Protein AF-A0A4R5BPE3-F1 (afdb_monomer_lite)

Foldseek 3Di:
DQLQLVLLLCCLVPQVPPVVFKFLAPPDDPVVSVVRSVVSNVVSVVVNVVVVVVQVVCVVVVNDDPLLVQLVNLQNNLVNLQCCLPPVCPVVNRMASGPPDDRVVVSCVSNVSSVCSNVVSVVSVVVVVVVCDDDPDD

pLDDT: mean 94.43, std 10.52, range [43.97, 98.81]

Organism: NCBI:txid2530386

Secondary structure (DSSP, 8-state):
-HHHHHHHHHHIIIIIIIS----S--SS-HHHHHHHHHHHHHHHHHHHHHHHHHHHHHHHTT---HHHHHHHHHHHHHHHHHHIIIIIIIIS-S--S-SSS-SHHHHHHHHHHHHHHHHHHHHHHHHHHHT-PPPPP-

Radius of gyration: 17.85 Å; chains: 1; bounding box: 48×32×50 Å

InterPro domains:
  IPR018719 Protein of unknown function DUF2243, membrane [PF10002] (1-124)

Structure (mmCIF, N/CA/C/O backbone):
data_AF-A0A4R5BPE3-F1
#
_entry.id   AF-A0A4R5BPE3-F1
#
loop_
_atom_site.group_PDB
_atom_site.id
_atom_site.type_symbol
_atom_site.label_atom_id
_atom_site.label_alt_id
_atom_site.label_comp_id
_atom_site.label_asym_id
_atom_site.label_entity_id
_atom_site.label_seq_id
_atom_site.pdbx_PDB_ins_code
_atom_site.Cartn_x
_atom_site.Cartn_y
_atom_site.Cartn_z
_atom_site.occupancy
_atom_site.B_iso_or_equiv
_atom_site.auth_seq_id
_atom_site.auth_comp_id
_atom_site.auth_asym_id
_atom_site.auth_atom_id
_atom_site.pdbx_PDB_model_num
ATOM 1 N N . MET A 1 1 ? -6.810 5.193 6.377 1.00 81.00 1 MET A N 1
ATOM 2 C CA . MET A 1 1 ? -5.710 5.490 5.435 1.00 81.00 1 MET A CA 1
ATOM 3 C C . MET A 1 1 ? -4.353 4.989 5.924 1.00 81.00 1 MET A C 1
ATOM 5 O O . MET A 1 1 ? -3.557 4.624 5.075 1.00 81.00 1 MET A O 1
ATOM 9 N N . LEU A 1 2 ? -4.103 4.868 7.240 1.00 95.75 2 LEU A N 1
ATOM 10 C CA . LEU A 1 2 ? -2.793 4.420 7.740 1.00 95.75 2 LEU A CA 1
ATOM 11 C C . LEU A 1 2 ? -2.340 3.059 7.196 1.00 95.75 2 LEU A C 1
ATOM 13 O O . LEU A 1 2 ? -1.182 2.932 6.844 1.00 95.75 2 LEU A O 1
ATOM 17 N N . GLY A 1 3 ? -3.230 2.064 7.112 1.00 96.94 3 GLY A N 1
ATOM 18 C CA . GLY A 1 3 ? -2.878 0.751 6.557 1.00 96.94 3 GLY A CA 1
ATOM 19 C C . GLY A 1 3 ? -2.374 0.821 5.117 1.00 96.94 3 GLY A C 1
ATOM 20 O O . GLY A 1 3 ? -1.343 0.245 4.800 1.00 96.94 3 GLY A O 1
ATOM 21 N N . LEU A 1 4 ? -3.060 1.603 4.277 1.00 97.88 4 LEU A N 1
ATOM 22 C CA . LEU A 1 4 ? -2.653 1.857 2.895 1.00 97.88 4 LEU A CA 1
ATOM 23 C C . LEU A 1 4 ? -1.315 2.593 2.849 1.00 97.88 4 LEU A C 1
ATOM 25 O O . LEU A 1 4 ? -0.392 2.119 2.206 1.00 97.88 4 LEU A O 1
ATOM 29 N N . GLY A 1 5 ? -1.199 3.724 3.555 1.00 96.81 5 GLY A N 1
ATOM 30 C CA . GLY A 1 5 ? 0.026 4.527 3.550 1.00 96.81 5 GLY A CA 1
ATOM 31 C C . GLY A 1 5 ? 1.237 3.741 4.054 1.00 96.81 5 GLY A C 1
ATOM 32 O O . GLY A 1 5 ? 2.287 3.772 3.426 1.00 96.81 5 GLY A O 1
ATOM 33 N N . ALA A 1 6 ? 1.072 2.980 5.139 1.00 97.25 6 ALA A N 1
ATOM 34 C CA . ALA A 1 6 ? 2.144 2.188 5.727 1.00 97.25 6 ALA A CA 1
ATOM 35 C C . ALA A 1 6 ? 2.580 1.039 4.814 1.00 97.25 6 ALA A C 1
ATOM 37 O O . ALA A 1 6 ? 3.774 0.825 4.646 1.00 97.25 6 ALA A O 1
ATOM 38 N N . VAL A 1 7 ? 1.639 0.303 4.215 1.00 98.00 7 VAL A N 1
ATOM 39 C CA . VAL A 1 7 ? 1.996 -0.812 3.331 1.00 98.00 7 VAL A CA 1
ATOM 40 C C . VAL A 1 7 ? 2.547 -0.326 1.997 1.00 98.00 7 VAL A C 1
ATOM 42 O O . VAL A 1 7 ? 3.519 -0.905 1.538 1.00 98.00 7 VAL A O 1
ATOM 45 N N . ALA A 1 8 ? 2.022 0.762 1.431 1.00 97.81 8 ALA A N 1
ATOM 46 C CA . ALA A 1 8 ? 2.603 1.406 0.252 1.00 97.81 8 ALA A CA 1
ATOM 47 C C . ALA A 1 8 ? 4.026 1.931 0.519 1.00 97.81 8 ALA A C 1
ATOM 49 O O . ALA A 1 8 ? 4.896 1.836 -0.335 1.00 97.81 8 ALA A O 1
ATOM 50 N N . PHE A 1 9 ? 4.288 2.455 1.720 1.00 97.06 9 PHE A N 1
ATOM 51 C CA . PHE A 1 9 ? 5.638 2.855 2.122 1.00 97.06 9 PHE A CA 1
ATOM 52 C C . PHE A 1 9 ? 6.572 1.648 2.269 1.00 97.06 9 PHE A C 1
ATOM 54 O O . PHE A 1 9 ? 7.703 1.688 1.800 1.00 97.06 9 PHE A O 1
ATOM 61 N N . ILE A 1 10 ? 6.115 0.572 2.923 1.00 97.12 10 ILE A N 1
ATOM 62 C CA . ILE A 1 10 ? 6.897 -0.668 3.060 1.00 97.12 10 ILE A CA 1
ATOM 63 C C . ILE A 1 10 ? 7.214 -1.244 1.683 1.00 97.12 10 ILE A C 1
ATOM 65 O O . ILE A 1 10 ? 8.338 -1.676 1.458 1.00 97.12 10 ILE A O 1
ATOM 69 N N . ASP A 1 11 ? 6.229 -1.250 0.792 1.00 97.50 11 ASP A N 1
ATOM 70 C CA . ASP A 1 11 ? 6.354 -1.737 -0.571 1.00 97.50 11 ASP A CA 1
ATOM 71 C C . ASP A 1 11 ? 7.452 -0.991 -1.339 1.00 97.50 11 ASP A C 1
ATOM 73 O O . ASP A 1 11 ? 8.420 -1.594 -1.806 1.00 97.50 11 ASP A O 1
ATOM 77 N N . GLU A 1 12 ? 7.371 0.337 -1.335 1.00 97.19 12 GLU A N 1
ATOM 78 C CA . GLU A 1 12 ? 8.345 1.206 -1.985 1.00 97.19 12 GLU A CA 1
ATOM 79 C C . GLU A 1 12 ? 9.754 1.028 -1.392 1.00 97.19 12 GLU A C 1
ATOM 81 O O . GLU A 1 12 ? 10.708 0.738 -2.114 1.00 97.19 12 GLU A O 1
ATOM 86 N N . VAL A 1 13 ? 9.902 1.086 -0.067 1.00 96.88 13 VAL A N 1
ATOM 87 C CA . VAL A 1 13 ? 11.224 0.966 0.563 1.00 96.88 13 VAL A CA 1
ATOM 88 C C . VAL A 1 13 ? 11.815 -0.426 0.342 1.00 96.88 13 VAL A C 1
ATOM 90 O O . VAL A 1 13 ? 12.982 -0.565 -0.019 1.00 96.88 13 VAL A O 1
ATOM 93 N N . VAL A 1 14 ? 11.040 -1.485 0.573 1.00 98.12 14 VAL A N 1
ATOM 94 C CA . VAL A 1 14 ? 11.570 -2.852 0.536 1.00 98.12 14 VAL A CA 1
ATOM 95 C C . VAL A 1 14 ? 11.758 -3.326 -0.898 1.00 98.12 14 VAL A C 1
ATOM 97 O O . VAL A 1 14 ? 12.848 -3.786 -1.235 1.00 98.12 14 VAL A O 1
ATOM 100 N N . PHE A 1 15 ? 10.733 -3.239 -1.742 1.00 97.88 15 PHE A N 1
ATOM 101 C CA . PHE A 1 15 ? 10.767 -3.856 -3.066 1.00 97.88 15 PHE A CA 1
ATOM 102 C C . PHE A 1 15 ? 11.329 -2.926 -4.136 1.00 97.88 15 PHE A C 1
ATOM 104 O O . PHE A 1 15 ? 12.092 -3.411 -4.971 1.00 97.88 15 PHE A O 1
ATOM 111 N N . HIS A 1 16 ? 11.056 -1.619 -4.078 1.00 97.50 16 HIS A N 1
ATOM 112 C CA . HIS A 1 16 ? 11.573 -0.690 -5.086 1.00 97.50 16 HIS A CA 1
ATOM 113 C C . HIS A 1 16 ? 13.006 -0.256 -4.767 1.00 97.50 16 HIS A C 1
ATOM 115 O O . HIS A 1 16 ? 13.892 -0.365 -5.613 1.00 97.50 16 HIS A O 1
ATOM 121 N N . GLN A 1 17 ? 13.268 0.180 -3.530 1.00 96.81 17 GLN A N 1
ATOM 122 C CA . GLN A 1 17 ? 14.559 0.781 -3.176 1.00 96.81 17 GLN A CA 1
ATOM 123 C C . GLN A 1 17 ? 15.607 -0.229 -2.701 1.00 96.81 17 GLN A C 1
ATOM 125 O O . GLN A 1 17 ? 16.750 -0.187 -3.142 1.00 96.81 17 GLN A O 1
ATOM 130 N N . LEU A 1 18 ? 15.267 -1.116 -1.761 1.00 97.94 18 LEU A N 1
ATOM 131 C CA . LEU A 1 18 ? 16.265 -2.008 -1.156 1.00 97.94 18 LEU A CA 1
ATOM 132 C C . LEU A 1 18 ? 16.535 -3.232 -2.029 1.00 97.94 18 LEU A C 1
ATOM 134 O O . LEU A 1 18 ? 17.687 -3.570 -2.308 1.00 97.94 18 LEU A O 1
ATOM 138 N N . LEU A 1 19 ? 15.473 -3.916 -2.449 1.00 97.62 19 LEU A N 1
ATOM 139 C CA . LEU A 1 19 ? 15.590 -5.153 -3.211 1.00 97.62 19 LEU A CA 1
ATOM 140 C C . LEU A 1 19 ? 15.661 -4.930 -4.721 1.00 97.62 19 LEU A C 1
ATOM 142 O O . LEU A 1 19 ? 16.092 -5.845 -5.423 1.00 97.62 19 LEU A O 1
ATOM 146 N N . HIS A 1 20 ? 15.278 -3.746 -5.207 1.00 95.81 20 HIS A N 1
ATOM 147 C CA . HIS A 1 20 ? 15.263 -3.404 -6.632 1.00 95.81 20 HIS A CA 1
ATOM 148 C C . HIS A 1 20 ? 14.490 -4.434 -7.473 1.00 95.81 20 HIS A C 1
ATOM 150 O O . HIS A 1 20 ? 14.926 -4.844 -8.549 1.00 95.81 20 HIS A O 1
ATOM 156 N N . TRP A 1 21 ? 13.372 -4.935 -6.946 1.00 97.38 21 TRP A N 1
ATOM 157 C CA . TRP A 1 21 ? 12.558 -5.930 -7.639 1.00 97.38 21 TRP A CA 1
ATOM 158 C C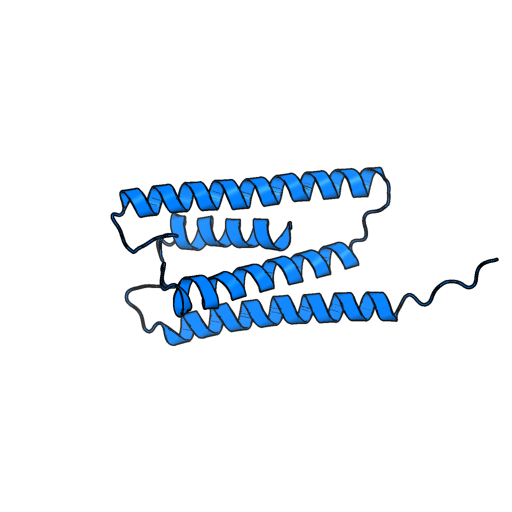 . TRP A 1 21 ? 11.810 -5.333 -8.825 1.00 97.38 21 TRP A C 1
ATOM 160 O O . TRP A 1 21 ? 11.633 -6.049 -9.811 1.00 97.38 21 TRP A O 1
ATOM 170 N N . HIS A 1 22 ? 11.383 -4.074 -8.720 1.00 96.75 22 HIS A N 1
ATOM 171 C CA . HIS A 1 22 ? 10.639 -3.325 -9.733 1.00 96.75 22 HIS A CA 1
ATOM 172 C C . HIS A 1 22 ? 10.630 -1.825 -9.400 1.00 96.75 22 HIS A C 1
ATOM 174 O O . HIS A 1 22 ? 10.908 -1.456 -8.260 1.00 96.75 22 HIS A O 1
ATOM 180 N N . HIS A 1 23 ? 10.289 -0.978 -10.373 1.00 97.06 23 HIS A N 1
ATOM 181 C CA . HIS A 1 23 ? 9.879 0.407 -10.124 1.00 97.06 23 HIS A CA 1
ATOM 182 C C . HIS A 1 23 ? 8.359 0.536 -10.266 1.00 97.06 23 HIS A C 1
ATOM 184 O O . HIS A 1 23 ? 7.689 -0.333 -10.816 1.00 97.06 23 HIS A O 1
ATOM 190 N N . PHE A 1 24 ? 7.797 1.657 -9.821 1.00 96.56 24 PHE A N 1
ATOM 191 C CA . PHE A 1 24 ? 6.368 1.949 -9.925 1.00 96.56 24 PHE A CA 1
ATOM 192 C C . PHE A 1 24 ? 5.905 2.064 -11.384 1.00 96.56 24 PHE A C 1
ATOM 194 O O . PHE A 1 24 ? 4.743 1.815 -11.707 1.00 96.56 24 PHE A O 1
ATOM 201 N N . TYR A 1 25 ? 6.807 2.461 -12.284 1.00 97.25 25 TYR A N 1
ATOM 202 C CA . TYR A 1 25 ? 6.547 2.499 -13.715 1.00 97.25 25 TYR A CA 1
ATOM 203 C C . TYR A 1 25 ? 7.755 2.009 -14.515 1.00 97.25 25 TYR A C 1
ATOM 205 O O . TYR A 1 25 ? 8.697 2.758 -14.778 1.00 97.25 25 TYR A O 1
ATOM 213 N N . ASP A 1 26 ? 7.679 0.761 -14.979 1.00 93.88 26 ASP A N 1
ATOM 214 C CA . ASP A 1 26 ? 8.772 0.084 -15.692 1.00 93.88 26 ASP A CA 1
ATOM 215 C C . ASP A 1 26 ? 8.661 0.176 -17.222 1.00 93.88 26 ASP A C 1
ATOM 217 O O . ASP A 1 26 ? 9.491 -0.352 -17.962 1.00 93.88 26 ASP A O 1
ATOM 221 N N . ARG A 1 27 ? 7.642 0.865 -17.745 1.00 94.69 27 ARG A N 1
ATOM 222 C CA . ARG A 1 27 ? 7.411 0.986 -19.198 1.00 94.69 27 ARG A CA 1
ATOM 223 C C . ARG A 1 27 ? 8.184 2.138 -19.852 1.00 94.69 27 ARG A C 1
ATOM 225 O O . ARG A 1 27 ? 7.784 2.628 -20.909 1.00 94.69 27 ARG A O 1
ATOM 232 N N . SER A 1 28 ? 9.249 2.617 -19.218 1.00 95.38 28 SER A N 1
ATOM 233 C CA . SER A 1 28 ? 10.057 3.746 -19.686 1.00 95.38 28 SER A CA 1
ATOM 234 C C . SER A 1 28 ? 11.518 3.586 -19.254 1.00 95.38 28 SER A C 1
ATOM 236 O O . SER A 1 28 ? 11.994 2.476 -19.035 1.00 95.38 28 SER A O 1
ATOM 238 N N . THR A 1 29 ? 12.265 4.685 -19.186 1.00 96.69 29 THR A N 1
ATOM 239 C CA . THR A 1 29 ? 13.652 4.698 -18.723 1.00 96.69 29 THR A CA 1
ATOM 240 C C . THR A 1 29 ? 13.734 4.529 -17.207 1.00 96.69 29 THR A C 1
ATOM 242 O O . THR A 1 29 ? 12.812 4.896 -16.477 1.00 96.69 29 THR A O 1
ATOM 245 N N . SER A 1 30 ? 14.887 4.069 -16.719 1.00 93.69 30 SER A N 1
ATOM 246 C CA . SER A 1 30 ? 15.176 3.986 -15.280 1.00 93.69 30 SER A CA 1
ATOM 247 C C . SER A 1 30 ? 15.031 5.332 -14.563 1.00 93.69 30 SER A C 1
ATOM 249 O O . SER A 1 30 ? 14.588 5.377 -13.423 1.00 93.69 30 SER A O 1
ATOM 251 N N . GLY A 1 31 ? 15.341 6.443 -15.241 1.00 97.50 31 GLY A N 1
ATOM 252 C CA . GLY A 1 31 ? 15.125 7.786 -14.701 1.00 97.50 31 GLY A CA 1
ATOM 253 C C . GLY A 1 31 ? 13.646 8.100 -14.457 1.00 97.50 31 GLY A C 1
ATOM 254 O O . GLY A 1 31 ? 13.310 8.691 -13.436 1.00 97.50 31 GLY A O 1
ATOM 255 N N . VAL A 1 32 ? 12.751 7.672 -15.356 1.00 97.56 32 VAL A N 1
ATOM 256 C CA . VAL A 1 32 ? 11.300 7.812 -15.153 1.00 97.56 32 VAL A CA 1
ATOM 257 C C . VAL A 1 32 ? 10.811 6.873 -14.050 1.00 97.56 32 VAL A C 1
ATOM 259 O O . VAL A 1 32 ? 10.027 7.316 -13.214 1.00 97.56 32 VAL A O 1
ATOM 262 N N . GLY A 1 33 ? 11.311 5.633 -14.005 1.00 96.81 33 GLY A N 1
ATOM 263 C CA . GLY A 1 33 ? 11.030 4.685 -12.921 1.00 96.81 33 GLY A CA 1
ATOM 264 C C . GLY A 1 33 ? 11.363 5.277 -11.549 1.00 96.81 33 GLY A C 1
ATOM 265 O O . GLY A 1 33 ? 10.488 5.381 -10.692 1.00 96.81 33 GLY A O 1
ATOM 266 N N . LEU A 1 34 ? 12.573 5.820 -11.392 1.00 97.06 34 LEU A N 1
ATOM 267 C CA . LEU A 1 34 ? 13.025 6.460 -10.154 1.00 97.06 34 LEU A CA 1
ATOM 268 C C . LEU A 1 34 ? 12.173 7.678 -9.753 1.00 97.06 34 LEU A C 1
ATOM 270 O O . LEU A 1 34 ? 11.855 7.860 -8.580 1.00 97.06 34 LEU A O 1
ATOM 274 N N . VAL A 1 35 ? 11.785 8.524 -10.714 1.00 98.12 35 VAL A N 1
ATOM 275 C CA . VAL A 1 35 ? 10.884 9.657 -10.435 1.00 98.12 35 VAL A CA 1
ATOM 276 C C . VAL A 1 35 ? 9.507 9.158 -9.997 1.00 98.12 35 VAL A C 1
ATOM 278 O O . VAL A 1 35 ? 8.922 9.716 -9.067 1.00 98.12 35 VAL A O 1
ATOM 281 N N . SER A 1 36 ? 8.987 8.112 -10.644 1.00 97.81 36 SER A N 1
ATOM 282 C CA . SER A 1 36 ? 7.693 7.531 -10.291 1.00 97.81 36 SER A CA 1
ATOM 283 C C . SER A 1 36 ? 7.697 6.897 -8.896 1.00 97.81 36 SER A C 1
ATOM 285 O O . SER A 1 36 ? 6.748 7.124 -8.146 1.00 97.81 36 SER A O 1
ATOM 287 N N . ASP A 1 37 ? 8.792 6.239 -8.500 1.00 97.75 37 ASP A N 1
ATOM 288 C CA . ASP A 1 37 ? 9.002 5.745 -7.132 1.00 97.75 37 ASP A CA 1
ATOM 289 C C . ASP A 1 37 ? 8.990 6.894 -6.126 1.00 97.75 37 ASP A C 1
ATOM 291 O O . ASP A 1 37 ? 8.264 6.845 -5.139 1.00 97.75 37 ASP A O 1
ATOM 295 N N . GL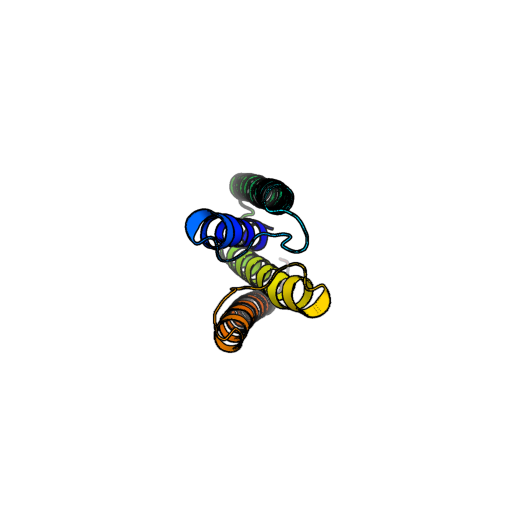Y A 1 38 ? 9.704 7.988 -6.413 1.00 97.94 38 GLY A N 1
ATOM 296 C CA . GLY A 1 38 ? 9.726 9.163 -5.540 1.00 97.94 38 GLY A CA 1
ATOM 297 C C . GLY A 1 38 ? 8.345 9.803 -5.339 1.00 97.94 38 GLY A C 1
ATOM 298 O O . GLY A 1 38 ? 8.005 10.219 -4.229 1.00 97.94 38 GLY A O 1
ATOM 299 N N . LEU A 1 39 ? 7.518 9.858 -6.388 1.00 98.19 39 LEU A N 1
ATOM 300 C CA . LEU A 1 39 ? 6.135 10.341 -6.289 1.00 98.19 39 LEU A CA 1
ATOM 301 C C . LEU A 1 39 ? 5.255 9.387 -5.472 1.00 98.19 39 LEU A C 1
ATOM 303 O O . LEU A 1 39 ? 4.468 9.841 -4.635 1.00 98.19 39 LEU A O 1
A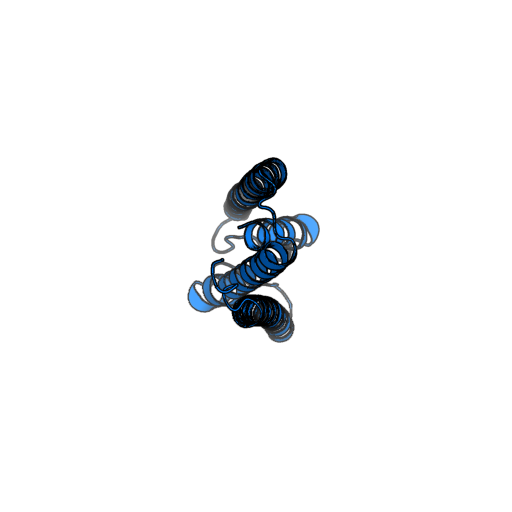TOM 307 N N . PHE A 1 40 ? 5.401 8.081 -5.689 1.00 97.44 40 PHE A N 1
ATOM 308 C CA . PHE A 1 40 ? 4.691 7.056 -4.932 1.00 97.44 40 PHE A CA 1
ATOM 309 C C . PHE A 1 40 ? 5.091 7.070 -3.446 1.00 97.44 40 PHE A C 1
ATOM 311 O O . PHE A 1 40 ? 4.217 7.051 -2.574 1.00 97.44 40 PHE A O 1
ATOM 318 N N . HIS A 1 41 ? 6.381 7.242 -3.150 1.00 97.75 41 HIS A N 1
ATOM 319 C CA . HIS A 1 41 ? 6.917 7.420 -1.803 1.00 97.75 41 HIS A CA 1
ATOM 320 C C . HIS A 1 41 ? 6.354 8.668 -1.120 1.00 97.75 41 HIS A C 1
ATOM 322 O O . HIS A 1 41 ? 5.886 8.611 0.015 1.00 97.75 41 HIS A O 1
ATOM 328 N N . ALA A 1 42 ? 6.359 9.813 -1.808 1.00 97.56 42 ALA A N 1
ATOM 329 C CA . ALA A 1 42 ? 5.795 11.041 -1.261 1.00 97.56 42 ALA A CA 1
ATOM 330 C C . ALA A 1 42 ? 4.313 10.851 -0.902 1.00 97.56 42 ALA A C 1
ATOM 332 O O . ALA A 1 42 ? 3.886 11.219 0.194 1.00 97.56 42 ALA A O 1
ATOM 333 N N . PHE A 1 43 ? 3.535 10.226 -1.790 1.00 96.62 43 PHE A N 1
ATOM 334 C CA . PHE A 1 43 ? 2.131 9.915 -1.538 1.00 96.62 43 PHE A CA 1
ATOM 335 C C . PHE A 1 43 ? 1.945 9.010 -0.311 1.00 96.62 43 PHE A C 1
ATOM 337 O O . PHE A 1 43 ? 1.165 9.349 0.586 1.00 96.62 43 PHE A O 1
ATOM 344 N N . SER A 1 44 ? 2.660 7.884 -0.242 1.00 97.12 44 SER A N 1
ATOM 345 C CA . SER A 1 44 ? 2.536 6.924 0.861 1.00 97.12 44 SER A CA 1
ATOM 346 C C . SER A 1 44 ? 2.984 7.528 2.198 1.00 97.12 44 SER A C 1
ATOM 348 O O . SER A 1 44 ? 2.312 7.349 3.224 1.00 97.12 44 SER A O 1
ATOM 350 N N . TRP A 1 45 ? 4.042 8.342 2.184 1.00 96.44 45 TRP A N 1
ATOM 351 C CA . TRP A 1 45 ? 4.523 9.090 3.340 1.00 96.44 45 TRP A CA 1
ATOM 352 C C . TRP A 1 45 ? 3.489 10.101 3.841 1.00 96.44 45 TRP A C 1
ATOM 354 O O . TRP A 1 45 ? 3.115 10.069 5.017 1.00 96.44 45 TRP A O 1
ATOM 364 N N . PHE A 1 46 ? 2.957 10.961 2.967 1.00 96.88 46 PHE A N 1
ATOM 365 C CA . PHE A 1 46 ? 1.951 11.947 3.371 1.00 96.88 46 PHE A CA 1
ATOM 366 C C . PHE A 1 46 ? 0.657 11.287 3.856 1.00 96.88 46 PHE A C 1
ATOM 368 O O . PHE A 1 46 ? 0.095 11.729 4.860 1.00 96.88 46 PHE A O 1
ATOM 375 N N . ALA A 1 47 ? 0.210 10.199 3.221 1.00 96.69 47 ALA A N 1
ATOM 376 C CA . ALA A 1 47 ? -0.938 9.423 3.689 1.00 96.69 47 ALA A CA 1
ATOM 377 C C . ALA A 1 47 ? -0.704 8.844 5.098 1.00 96.69 47 ALA A C 1
ATOM 379 O O . ALA A 1 47 ? -1.613 8.851 5.941 1.00 96.69 47 ALA A O 1
ATOM 380 N N . THR A 1 48 ? 0.517 8.378 5.372 1.00 96.62 48 THR A N 1
ATOM 381 C CA . THR A 1 48 ? 0.934 7.876 6.688 1.00 96.62 48 THR A CA 1
ATOM 382 C C . THR A 1 48 ? 0.928 8.991 7.729 1.00 96.62 48 THR A C 1
ATOM 384 O O . THR A 1 48 ? 0.239 8.869 8.744 1.00 96.62 48 THR A O 1
ATOM 387 N N . VAL A 1 49 ? 1.611 10.108 7.463 1.00 97.12 49 VAL A N 1
ATOM 388 C CA . VAL A 1 49 ? 1.683 11.264 8.371 1.00 97.12 49 VAL A CA 1
ATOM 389 C C . VAL A 1 49 ? 0.292 11.826 8.660 1.00 97.12 49 VAL A C 1
ATOM 391 O O . VAL A 1 49 ? -0.070 11.978 9.826 1.00 97.12 49 VAL A O 1
ATOM 394 N N . ALA A 1 50 ? -0.526 12.065 7.630 1.00 97.25 50 ALA A N 1
ATOM 395 C CA . ALA A 1 50 ? -1.893 12.555 7.800 1.00 97.25 50 ALA A CA 1
ATOM 396 C C . ALA A 1 50 ? -2.719 11.614 8.688 1.00 97.25 50 ALA A C 1
ATOM 398 O O . ALA A 1 50 ? -3.404 12.056 9.611 1.00 97.25 50 ALA A O 1
ATOM 399 N N . SER A 1 51 ? -2.595 10.301 8.477 1.00 96.38 51 SER A N 1
ATOM 400 C CA . SER A 1 51 ? -3.289 9.318 9.308 1.00 96.38 51 SER A CA 1
ATOM 401 C C . SER A 1 51 ? -2.809 9.324 10.763 1.00 96.38 51 SER A C 1
ATOM 403 O O . SER A 1 51 ? -3.627 9.174 11.669 1.00 96.38 51 SER A O 1
ATOM 405 N N . LEU A 1 52 ? -1.510 9.512 11.015 1.00 97.19 52 LEU A N 1
ATOM 406 C CA . LEU A 1 52 ? -0.966 9.624 12.372 1.00 97.19 52 LEU A CA 1
ATOM 407 C C . LEU A 1 52 ? -1.460 10.892 13.082 1.00 97.19 52 LEU A C 1
ATOM 409 O O . LEU A 1 52 ? -1.805 10.828 14.262 1.00 97.19 52 LEU A O 1
ATOM 413 N N . LEU A 1 53 ? -1.577 12.016 12.368 1.00 97.88 53 LEU A N 1
ATOM 414 C CA . LEU A 1 53 ? -2.168 13.246 12.906 1.00 97.88 53 LEU A CA 1
ATOM 415 C C . LEU A 1 53 ? -3.642 13.044 13.288 1.00 97.88 53 LEU A C 1
ATOM 417 O O . LEU A 1 53 ? -4.050 13.440 14.381 1.00 97.88 53 LEU A O 1
ATOM 421 N N . MET A 1 54 ? -4.422 12.357 12.444 1.00 96.56 54 MET A N 1
ATOM 422 C CA . MET A 1 54 ? -5.811 11.992 12.758 1.00 96.56 54 MET A CA 1
ATOM 423 C C . MET A 1 54 ? -5.893 11.098 14.003 1.00 96.56 54 MET A C 1
ATOM 425 O O . MET A 1 54 ? -6.722 11.333 14.879 1.00 96.56 54 MET A O 1
ATOM 429 N N . VAL A 1 55 ? -5.006 10.105 14.133 1.00 96.75 55 VAL A N 1
ATOM 430 C CA . VAL A 1 55 ? -4.916 9.269 15.344 1.00 96.75 55 VAL A CA 1
ATOM 431 C C . VAL A 1 55 ? -4.586 10.115 16.577 1.00 96.75 55 VAL A C 1
ATOM 433 O O . VAL A 1 55 ? -5.177 9.905 17.636 1.00 96.75 55 VAL A O 1
ATOM 436 N N . GLY A 1 56 ? -3.678 11.085 16.450 1.00 97.50 56 GLY A N 1
ATOM 437 C CA . GLY A 1 56 ? -3.340 12.029 17.515 1.00 97.50 56 GLY A CA 1
ATOM 438 C C . GLY A 1 56 ? -4.542 12.858 17.980 1.00 97.50 56 GLY A C 1
ATOM 439 O O . GLY A 1 56 ? -4.781 12.958 19.184 1.00 97.50 56 GLY A O 1
ATOM 440 N N . SER A 1 57 ? -5.335 13.395 17.047 1.00 97.38 57 SER A N 1
ATOM 441 C CA . SER A 1 57 ? -6.586 14.110 17.356 1.00 97.38 57 SER A CA 1
ATOM 442 C C . SER A 1 57 ? -7.599 13.195 18.049 1.00 97.38 57 SER A C 1
ATOM 444 O O . SER A 1 57 ? -8.028 13.514 19.158 1.00 97.38 57 SER A O 1
ATOM 446 N N . LEU A 1 58 ? -7.862 12.001 17.506 1.00 96.75 58 LEU A N 1
ATOM 447 C CA . LEU A 1 58 ? -8.785 11.033 18.113 1.00 96.75 58 LEU A CA 1
ATOM 448 C C . LEU A 1 58 ? -8.372 10.631 19.535 1.00 96.75 58 LEU A C 1
ATOM 450 O O . LEU A 1 58 ? -9.224 10.425 20.399 1.00 96.75 58 LEU A O 1
ATOM 454 N N . ARG A 1 59 ? -7.067 10.509 19.806 1.00 96.75 59 ARG A N 1
ATOM 455 C CA . ARG A 1 59 ? -6.564 10.220 21.157 1.00 96.75 59 ARG A CA 1
ATOM 456 C C . ARG A 1 59 ? -6.772 11.394 22.108 1.00 96.75 59 ARG A C 1
ATOM 458 O O . ARG A 1 59 ? -7.201 11.170 23.237 1.00 96.75 59 ARG A O 1
ATOM 465 N N . ARG A 1 60 ? -6.503 12.627 21.663 1.00 97.38 60 ARG A N 1
ATOM 466 C CA . ARG A 1 60 ? -6.738 13.846 22.459 1.00 97.38 60 ARG A CA 1
ATOM 467 C C . ARG A 1 60 ? -8.210 14.005 22.831 1.00 97.38 60 ARG A C 1
ATOM 469 O O . ARG A 1 60 ? -8.513 14.390 23.953 1.00 97.38 60 ARG A O 1
ATOM 476 N N . GLU A 1 61 ? -9.103 13.642 21.919 1.00 96.88 61 GLU A N 1
ATOM 477 C CA . GLU A 1 61 ? -10.557 13.698 22.101 1.00 96.88 61 GLU A CA 1
ATOM 478 C C . GLU A 1 61 ? -11.126 12.459 22.818 1.00 96.88 61 GLU A C 1
ATOM 480 O O . GLU A 1 61 ? -12.336 12.346 22.984 1.00 96.88 61 GLU A O 1
ATOM 485 N N . ARG A 1 62 ? -10.274 11.514 23.256 1.00 95.62 62 ARG A N 1
ATOM 486 C CA . ARG A 1 62 ? -10.667 10.220 23.857 1.00 95.62 62 ARG A CA 1
ATOM 487 C C . ARG A 1 62 ? -11.628 9.389 22.987 1.00 95.62 62 ARG A C 1
ATOM 489 O O . ARG A 1 62 ? -12.297 8.491 23.486 1.00 95.62 62 ARG A O 1
ATOM 496 N N . ALA A 1 63 ? -11.642 9.641 21.681 1.00 95.94 63 ALA A N 1
ATOM 497 C CA . ALA A 1 63 ? -12.456 8.949 20.686 1.00 95.94 63 ALA A CA 1
ATOM 498 C C . ALA A 1 63 ? -11.702 7.801 19.983 1.00 95.94 63 ALA A C 1
ATOM 500 O O . ALA A 1 63 ? -12.267 7.083 19.156 1.00 95.94 63 ALA A O 1
ATOM 501 N N . PHE A 1 64 ? -10.410 7.613 20.276 1.00 96.06 64 PHE A N 1
ATOM 502 C CA . PHE A 1 64 ? -9.602 6.574 19.642 1.00 96.06 64 PHE A CA 1
ATOM 503 C C . PHE A 1 64 ? -10.001 5.167 20.101 1.00 96.06 64 PHE A C 1
ATOM 505 O O . PHE A 1 64 ? -9.844 4.801 21.265 1.00 96.06 64 PHE A O 1
ATOM 512 N N . ARG A 1 65 ? -10.443 4.339 19.151 1.00 95.38 65 ARG A N 1
ATOM 513 C CA . ARG A 1 65 ? -10.826 2.942 19.385 1.00 95.38 65 ARG A CA 1
ATOM 514 C C . ARG A 1 65 ? -9.810 2.009 18.734 1.00 95.38 65 ARG A C 1
ATOM 516 O O . ARG A 1 65 ? -9.772 1.897 17.511 1.00 95.38 65 ARG A O 1
ATOM 523 N N . VAL A 1 66 ? -9.018 1.315 19.555 1.00 94.38 66 VAL A N 1
ATOM 524 C CA . VAL A 1 66 ? -7.928 0.426 19.099 1.00 94.38 66 VAL A CA 1
ATOM 525 C C . VAL A 1 66 ? -8.433 -0.639 18.127 1.00 94.38 66 VAL A C 1
ATOM 527 O O . VAL A 1 66 ? -7.832 -0.832 17.077 1.00 94.38 66 VAL A O 1
ATOM 530 N N . ALA A 1 67 ? -9.557 -1.290 18.440 1.00 94.75 67 ALA A N 1
ATOM 531 C CA . ALA A 1 67 ? -10.107 -2.343 17.591 1.00 94.75 67 ALA A CA 1
ATOM 532 C C . ALA A 1 67 ? -10.514 -1.803 16.205 1.00 94.75 67 ALA A C 1
ATOM 534 O O . ALA A 1 67 ? -10.083 -2.333 15.184 1.00 94.75 67 ALA A O 1
ATOM 535 N N . ALA A 1 68 ? -11.255 -0.688 16.161 1.00 94.62 68 ALA A N 1
ATOM 536 C CA . ALA A 1 68 ? -11.660 -0.042 14.909 1.00 94.62 68 ALA A CA 1
ATOM 537 C C . ALA A 1 68 ? -10.450 0.407 14.076 1.00 94.62 68 ALA A C 1
ATOM 539 O O . ALA A 1 68 ? -10.431 0.247 12.856 1.00 94.62 68 ALA A O 1
ATOM 540 N N . PHE A 1 69 ? -9.419 0.930 14.742 1.00 96.25 69 PHE A N 1
ATOM 541 C CA . PHE A 1 69 ? -8.158 1.287 14.106 1.00 96.25 69 PHE A CA 1
ATOM 542 C C . PHE A 1 69 ? -7.441 0.067 13.512 1.00 96.25 69 PHE A C 1
ATOM 544 O O . PHE A 1 69 ? -7.009 0.132 12.365 1.00 96.25 69 PHE A O 1
ATOM 551 N N . ALA A 1 70 ? -7.354 -1.046 14.248 1.00 97.19 70 ALA A N 1
ATOM 552 C CA . ALA A 1 70 ? -6.715 -2.273 13.777 1.00 97.19 70 ALA A CA 1
ATOM 553 C C . ALA A 1 70 ? -7.433 -2.859 12.550 1.00 97.19 70 ALA A C 1
ATOM 555 O O . ALA A 1 70 ? -6.784 -3.149 11.546 1.00 97.19 70 ALA A O 1
ATOM 556 N N . ALA A 1 71 ? -8.768 -2.944 12.574 1.00 97.81 71 ALA A N 1
ATOM 557 C CA . ALA A 1 71 ? -9.534 -3.374 11.403 1.00 97.81 71 ALA A CA 1
ATOM 558 C C . ALA A 1 71 ? -9.350 -2.421 10.214 1.00 97.81 71 ALA A C 1
ATOM 560 O O . ALA A 1 71 ? -9.110 -2.871 9.098 1.00 97.81 71 ALA A O 1
ATOM 561 N N . GLY A 1 72 ? -9.391 -1.104 10.445 1.00 97.38 72 GLY A N 1
ATOM 562 C CA . GLY A 1 72 ? -9.152 -0.111 9.396 1.00 97.38 72 GLY A CA 1
ATOM 563 C C . GLY A 1 72 ? -7.736 -0.168 8.811 1.00 97.38 72 GLY A C 1
ATOM 564 O O . GLY A 1 72 ? -7.551 0.095 7.621 1.00 97.38 72 GLY A O 1
ATOM 565 N N . TRP A 1 73 ? -6.736 -0.526 9.620 1.00 98.31 73 TRP A N 1
ATOM 566 C CA . TRP A 1 73 ? -5.372 -0.760 9.154 1.00 98.31 73 TRP A CA 1
ATOM 567 C C . TRP A 1 73 ? -5.309 -1.996 8.251 1.00 98.31 73 TRP A C 1
ATOM 569 O O . TRP A 1 73 ? -4.840 -1.882 7.124 1.00 98.31 73 TRP A O 1
ATOM 579 N N . LEU A 1 74 ? -5.866 -3.133 8.685 1.00 98.62 74 LEU A N 1
ATOM 580 C CA . LEU A 1 74 ? -5.907 -4.375 7.898 1.00 98.62 74 LEU A CA 1
ATOM 581 C C . LEU A 1 74 ? -6.648 -4.201 6.565 1.00 98.62 74 LEU A C 1
ATOM 583 O O . LEU A 1 74 ? -6.134 -4.600 5.523 1.00 98.62 74 LEU A O 1
ATOM 587 N N . ILE A 1 75 ? -7.814 -3.545 6.588 1.00 98.62 75 ILE A N 1
ATOM 588 C CA . ILE A 1 75 ? -8.591 -3.244 5.377 1.00 98.62 75 ILE A CA 1
ATOM 589 C C . ILE A 1 75 ? -7.767 -2.380 4.423 1.00 98.62 75 ILE A C 1
ATOM 591 O O . ILE A 1 75 ? -7.667 -2.702 3.245 1.00 98.62 75 ILE A O 1
ATOM 595 N N . GLY A 1 76 ?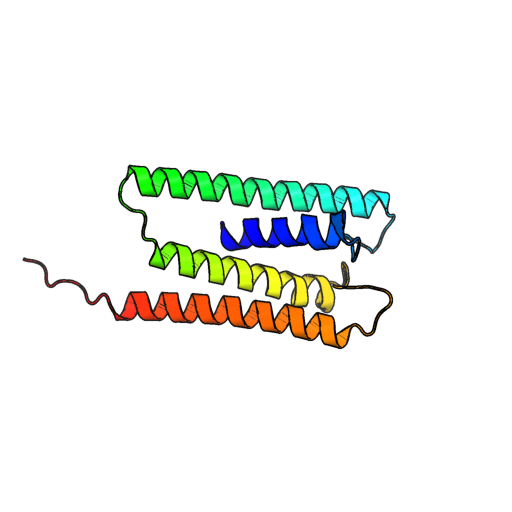 -7.162 -1.293 4.917 1.00 98.38 76 GLY A N 1
ATOM 596 C CA . GLY A 1 76 ? -6.365 -0.396 4.078 1.00 98.38 76 GLY A CA 1
ATOM 597 C C . GLY A 1 76 ? -5.135 -1.078 3.475 1.00 98.38 76 GLY A C 1
ATOM 598 O O . GLY A 1 76 ? -4.855 -0.883 2.297 1.00 98.38 76 GLY A O 1
ATOM 599 N N . ALA A 1 77 ? -4.438 -1.888 4.274 1.00 98.62 77 ALA A N 1
ATOM 600 C CA . ALA A 1 77 ? -3.281 -2.674 3.860 1.00 98.62 77 ALA A CA 1
ATOM 601 C C . ALA A 1 77 ? -3.643 -3.693 2.770 1.00 98.62 77 ALA A C 1
ATOM 603 O O . ALA A 1 77 ? -3.057 -3.683 1.690 1.00 98.62 77 ALA A O 1
ATOM 604 N N . GLY A 1 78 ? -4.641 -4.541 3.040 1.00 98.69 78 GLY A N 1
ATOM 605 C CA . GLY A 1 78 ? -5.080 -5.577 2.110 1.00 98.69 78 GLY A CA 1
ATOM 606 C C . GLY A 1 78 ? -5.682 -5.007 0.829 1.00 98.69 78 GLY A C 1
ATOM 607 O O . GLY A 1 78 ? -5.385 -5.500 -0.253 1.00 98.69 78 GLY A O 1
ATOM 608 N N . PHE A 1 79 ? -6.471 -3.931 0.927 1.00 98.62 79 PHE A N 1
ATOM 609 C CA . PHE A 1 79 ? -7.016 -3.248 -0.247 1.00 98.62 79 PHE A CA 1
ATOM 610 C C . PHE A 1 79 ? -5.910 -2.718 -1.161 1.00 98.62 79 PHE A C 1
ATOM 612 O O . PHE A 1 79 ? -5.959 -2.958 -2.362 1.00 98.62 79 PHE A O 1
ATOM 619 N N . PHE A 1 80 ? -4.919 -2.016 -0.602 1.00 98.25 80 PHE A N 1
ATOM 620 C CA . PHE A 1 80 ? -3.828 -1.446 -1.389 1.00 98.25 80 PHE A CA 1
ATOM 621 C C . PHE A 1 80 ? -3.018 -2.530 -2.107 1.00 98.25 80 PHE A C 1
ATOM 623 O O . PHE A 1 80 ? -2.847 -2.458 -3.318 1.00 98.25 80 PHE A O 1
ATOM 630 N N . GLN A 1 81 ? -2.594 -3.559 -1.374 1.00 98.00 81 GLN A N 1
ATOM 631 C CA . GLN A 1 81 ? -1.827 -4.679 -1.925 1.00 98.00 81 GLN A CA 1
ATOM 632 C C . GLN A 1 81 ? -2.592 -5.430 -3.024 1.00 98.00 81 GLN A C 1
ATOM 634 O O . GLN A 1 81 ? -2.023 -5.796 -4.049 1.00 98.00 81 GLN A O 1
ATOM 639 N N . LEU A 1 82 ? -3.906 -5.615 -2.853 1.00 98.44 82 LEU A N 1
ATOM 640 C CA . LEU A 1 82 ? -4.735 -6.286 -3.853 1.00 98.44 82 LEU A CA 1
ATOM 641 C C . LEU A 1 82 ? -4.963 -5.395 -5.082 1.00 98.44 82 LEU A C 1
ATOM 643 O O . LEU A 1 82 ? -4.988 -5.886 -6.208 1.00 98.44 82 LEU A O 1
ATOM 647 N N . TYR A 1 83 ? -5.121 -4.085 -4.875 1.00 98.50 83 TYR A N 1
ATOM 648 C CA . TYR A 1 83 ? -5.191 -3.106 -5.955 1.00 98.50 83 TYR A CA 1
ATOM 649 C C . TYR A 1 83 ? -3.895 -3.091 -6.771 1.00 98.50 83 TYR A C 1
ATOM 651 O O . TYR A 1 83 ? -3.960 -3.202 -7.991 1.00 98.50 83 TYR A O 1
ATOM 659 N N . ASP A 1 84 ? -2.733 -3.013 -6.129 1.00 98.12 84 ASP A N 1
ATOM 660 C CA . ASP A 1 84 ? -1.443 -3.047 -6.818 1.00 98.12 84 ASP A CA 1
ATOM 661 C C . ASP A 1 84 ? -1.266 -4.369 -7.594 1.00 98.12 84 ASP A C 1
ATOM 663 O O . ASP A 1 84 ? -1.131 -4.366 -8.823 1.00 98.12 84 ASP A O 1
ATOM 667 N N . GLY A 1 85 ? -1.439 -5.505 -6.912 1.00 98.00 85 GLY A N 1
ATOM 668 C CA . GLY A 1 85 ? -1.247 -6.831 -7.499 1.00 98.00 85 GLY A CA 1
ATOM 669 C C . GLY A 1 85 ? -2.197 -7.168 -8.652 1.00 98.00 85 GLY A C 1
ATOM 670 O O . GLY A 1 85 ? -1.795 -7.855 -9.590 1.00 98.00 85 GLY A O 1
ATOM 671 N N . LEU A 1 86 ? -3.450 -6.700 -8.628 1.00 98.38 86 LEU A N 1
ATOM 672 C CA . LEU A 1 86 ? -4.426 -6.989 -9.689 1.00 98.38 86 LEU A CA 1
ATOM 673 C C . LEU A 1 86 ? -4.508 -5.877 -10.733 1.00 98.38 86 LEU A C 1
ATOM 675 O O . LEU A 1 86 ? -4.515 -6.147 -11.935 1.00 98.38 86 LEU A O 1
ATOM 679 N N . VAL A 1 87 ? -4.595 -4.621 -10.300 1.00 98.50 87 VAL A N 1
ATOM 680 C CA . VAL A 1 87 ? -4.805 -3.490 -11.205 1.00 98.50 87 VAL A CA 1
ATOM 681 C C . VAL A 1 87 ? -3.485 -3.038 -11.802 1.00 98.50 87 VAL A C 1
ATOM 683 O O . VAL A 1 87 ? -3.372 -2.980 -13.024 1.00 98.50 87 VAL A O 1
ATOM 686 N N . GLN A 1 88 ? -2.477 -2.741 -10.985 1.00 97.88 88 GLN A N 1
ATOM 687 C CA . GLN A 1 88 ? -1.224 -2.194 -11.506 1.00 97.88 88 GLN A CA 1
ATOM 688 C C . GLN A 1 88 ? -0.425 -3.262 -12.253 1.00 97.88 88 GLN A C 1
ATOM 690 O O . GLN A 1 88 ? 0.026 -2.998 -13.371 1.00 97.88 88 GLN A O 1
ATOM 695 N N . HIS A 1 89 ? -0.337 -4.483 -11.716 1.00 97.12 89 HIS A N 1
ATOM 696 C CA . HIS A 1 89 ? 0.493 -5.524 -12.334 1.00 97.12 89 HIS A CA 1
ATOM 697 C C . HIS A 1 89 ? -0.201 -6.312 -13.440 1.00 97.12 89 HIS A C 1
ATOM 699 O O . HIS A 1 89 ? 0.459 -6.700 -14.405 1.00 97.12 89 HIS A O 1
ATOM 705 N N . LYS A 1 90 ? -1.510 -6.584 -13.332 1.00 96.25 90 LYS A N 1
ATOM 706 C CA . LYS A 1 90 ? -2.210 -7.454 -14.303 1.00 96.25 90 LYS A CA 1
ATOM 707 C C . LYS A 1 90 ? -3.103 -6.696 -15.265 1.00 96.25 90 LYS A C 1
ATOM 709 O O . LYS A 1 90 ? -3.034 -6.959 -16.462 1.00 96.25 90 LYS A O 1
ATOM 714 N N . LEU A 1 91 ? -3.916 -5.760 -14.778 1.00 98.06 91 LEU A N 1
ATOM 715 C CA . LEU A 1 91 ? -4.819 -5.010 -15.652 1.00 98.06 91 LEU A CA 1
ATOM 716 C C . LEU A 1 91 ? -4.071 -3.959 -16.481 1.00 98.06 91 LEU A C 1
ATOM 718 O O . LEU A 1 91 ? -4.241 -3.892 -17.695 1.00 98.06 91 LEU A O 1
ATOM 722 N N . LEU A 1 92 ? -3.262 -3.129 -15.824 1.00 97.69 92 LEU A N 1
ATOM 723 C CA . LEU A 1 92 ? -2.547 -2.013 -16.449 1.00 97.69 92 LEU A CA 1
ATOM 724 C C . LEU A 1 92 ? -1.137 -2.396 -16.904 1.00 97.69 92 LEU A C 1
ATOM 726 O O . LEU A 1 92 ? -0.595 -1.758 -17.811 1.00 97.69 92 LEU A O 1
ATOM 730 N N . ASN A 1 93 ? -0.568 -3.441 -16.294 1.00 96.56 93 ASN A N 1
ATOM 731 C CA . ASN A 1 93 ? 0.778 -3.936 -16.568 1.00 96.56 93 ASN A CA 1
ATOM 732 C C . ASN A 1 93 ? 1.823 -2.803 -16.513 1.00 96.56 93 ASN A C 1
ATOM 734 O O . ASN A 1 93 ? 2.597 -2.607 -17.450 1.00 96.56 93 ASN A O 1
ATOM 738 N N . LEU A 1 94 ? 1.765 -1.9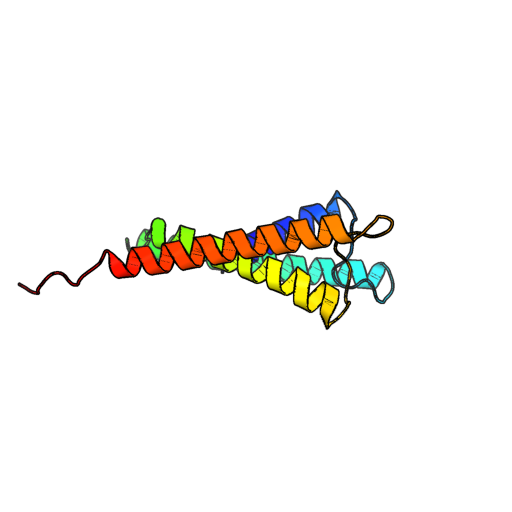90 -15.452 1.00 96.88 94 LEU A N 1
ATOM 739 C CA . LEU A 1 94 ? 2.685 -0.870 -15.215 1.00 96.88 94 LEU A CA 1
ATOM 740 C C . LEU A 1 94 ? 4.071 -1.368 -14.792 1.00 96.88 94 LEU A C 1
ATOM 742 O O . LEU A 1 94 ? 5.083 -0.828 -15.241 1.00 96.88 94 LEU A O 1
ATOM 746 N N . HIS A 1 95 ? 4.073 -2.417 -13.974 1.00 97.44 95 HIS A N 1
ATOM 747 C CA . HIS A 1 95 ? 5.226 -3.131 -13.440 1.00 97.44 95 HIS A CA 1
ATOM 748 C C . HIS A 1 95 ? 4.811 -4.555 -13.042 1.00 97.44 95 HIS A C 1
ATOM 750 O O . HIS A 1 95 ? 3.624 -4.880 -13.036 1.00 97.44 95 HIS A O 1
ATOM 756 N N . GLN A 1 96 ? 5.772 -5.430 -12.751 1.00 97.12 96 GLN A N 1
ATOM 757 C CA . GLN A 1 96 ? 5.518 -6.767 -12.205 1.00 97.12 96 GLN A CA 1
ATOM 758 C C . GLN A 1 96 ? 6.155 -6.886 -10.823 1.00 97.12 96 GLN A C 1
ATOM 760 O O . GLN A 1 96 ? 7.226 -6.334 -10.605 1.00 97.12 96 GLN A O 1
ATOM 765 N N . ILE A 1 97 ? 5.564 -7.694 -9.934 1.00 96.56 97 ILE A N 1
ATOM 766 C CA . ILE A 1 97 ? 6.082 -7.943 -8.572 1.00 96.56 97 ILE A CA 1
ATOM 767 C C . ILE A 1 97 ? 7.576 -8.261 -8.571 1.00 96.56 97 ILE A C 1
ATOM 769 O O . ILE A 1 97 ? 8.316 -7.832 -7.687 1.00 96.56 97 ILE A O 1
ATOM 773 N N . ARG A 1 98 ? 8.031 -9.067 -9.536 1.00 97.25 98 ARG A N 1
ATOM 774 C CA . ARG A 1 98 ? 9.439 -9.431 -9.644 1.00 97.25 98 ARG A CA 1
ATOM 775 C C . ARG A 1 98 ? 9.813 -9.872 -11.050 1.00 97.25 98 ARG A C 1
ATOM 777 O O . ARG A 1 98 ? 9.174 -10.752 -11.623 1.00 97.25 98 ARG A O 1
ATOM 784 N N . TYR A 1 99 ? 10.916 -9.341 -11.561 1.00 95.75 99 TYR A N 1
ATOM 785 C CA . TYR A 1 99 ? 11.467 -9.749 -12.853 1.00 95.75 99 TYR A CA 1
ATOM 786 C C . TYR A 1 99 ? 12.505 -10.875 -12.737 1.00 95.75 99 TYR A C 1
ATOM 788 O O . TYR A 1 99 ? 13.078 -11.128 -11.676 1.00 95.75 99 TYR A O 1
ATOM 796 N N . GLY A 1 100 ? 12.748 -11.565 -13.858 1.00 96.38 100 GLY A N 1
ATOM 797 C CA . GLY A 1 100 ? 13.820 -12.562 -13.992 1.00 96.38 100 GLY A CA 1
ATOM 798 C C . GLY A 1 100 ? 13.586 -13.890 -13.262 1.00 96.38 100 GLY A C 1
ATOM 799 O O . GLY A 1 100 ? 14.518 -14.676 -13.115 1.00 96.38 100 GLY A O 1
ATOM 800 N N . VAL A 1 101 ? 12.363 -14.153 -12.798 1.00 97.00 101 VAL A N 1
ATOM 801 C CA . VAL A 1 101 ? 11.989 -15.371 -12.063 1.00 97.00 101 VAL A CA 1
ATOM 802 C C . VAL A 1 101 ? 10.666 -15.935 -12.576 1.00 97.00 101 VAL A C 1
ATOM 804 O O . VAL A 1 101 ? 9.920 -15.257 -13.282 1.00 97.00 101 VAL A O 1
ATOM 807 N N . SER A 1 102 ? 10.331 -17.168 -12.186 1.00 97.31 102 SER A N 1
ATOM 808 C CA . SER A 1 102 ? 8.959 -17.661 -12.329 1.00 97.31 102 SER A CA 1
ATOM 809 C C . SER A 1 102 ? 8.030 -16.774 -11.498 1.00 97.31 102 SER A C 1
ATOM 811 O O . SER A 1 102 ? 8.135 -16.763 -10.272 1.00 97.31 102 SER A O 1
ATOM 813 N N . LEU A 1 103 ? 7.149 -16.028 -12.160 1.00 96.44 103 LEU A N 1
ATOM 814 C CA . LEU A 1 103 ? 6.360 -14.978 -11.516 1.00 96.44 103 LEU A CA 1
ATOM 815 C C . LEU A 1 103 ? 5.203 -15.522 -10.661 1.00 96.44 103 LEU A C 1
ATOM 817 O O . LEU A 1 103 ? 4.894 -14.959 -9.617 1.00 96.44 103 LEU A O 1
ATOM 821 N N . MET A 1 104 ? 4.607 -16.651 -11.061 1.00 97.69 104 MET A N 1
ATOM 822 C CA . MET A 1 104 ? 3.385 -17.185 -10.443 1.00 97.69 104 MET A CA 1
ATOM 823 C C . MET A 1 104 ? 3.453 -17.336 -8.907 1.00 97.69 104 MET A C 1
ATOM 825 O O . MET A 1 104 ? 2.512 -16.896 -8.248 1.00 97.69 104 MET A O 1
ATOM 829 N N . PRO A 1 105 ? 4.530 -17.873 -8.296 1.00 98.31 105 PRO A N 1
ATOM 830 C CA . PRO A 1 105 ? 4.620 -17.960 -6.837 1.00 98.31 105 PRO A CA 1
ATOM 831 C C . PRO A 1 105 ? 4.581 -16.597 -6.134 1.00 98.31 105 PRO A C 1
ATOM 833 O O . PRO A 1 105 ? 3.996 -16.485 -5.060 1.00 98.31 105 PRO A O 1
ATOM 836 N N . TYR A 1 106 ? 5.177 -15.565 -6.741 1.00 98.25 106 TYR A N 1
ATOM 837 C CA . TYR A 1 106 ? 5.192 -14.207 -6.196 1.00 98.25 106 TYR A CA 1
ATOM 838 C C . TYR A 1 106 ? 3.820 -13.549 -6.347 1.00 98.25 106 TYR A C 1
ATOM 840 O O . TYR A 1 106 ? 3.303 -13.025 -5.365 1.00 98.25 106 TYR A O 1
ATOM 848 N N . ASP A 1 107 ? 3.189 -13.680 -7.520 1.00 97.62 107 ASP A N 1
ATOM 849 C CA . ASP A 1 107 ? 1.806 -13.235 -7.757 1.00 97.62 107 ASP A CA 1
ATOM 850 C C . ASP A 1 107 ? 0.830 -13.848 -6.759 1.00 97.62 107 ASP A C 1
ATOM 852 O O . ASP A 1 107 ? -0.024 -13.154 -6.201 1.00 97.62 107 ASP A O 1
ATOM 856 N N . LEU A 1 108 ? 0.953 -15.155 -6.525 1.00 98.38 108 LEU A N 1
ATOM 857 C CA . LEU A 1 108 ? 0.077 -15.863 -5.610 1.00 98.38 108 LEU A CA 1
ATOM 858 C C . LEU A 1 108 ? 0.307 -15.401 -4.170 1.00 98.38 108 LEU A C 1
ATOM 860 O O . LEU A 1 108 ? -0.658 -15.083 -3.482 1.00 98.38 108 LEU A O 1
ATOM 864 N N . ALA A 1 109 ? 1.564 -15.328 -3.722 1.00 98.31 109 ALA A N 1
ATOM 865 C CA . ALA A 1 109 ? 1.887 -14.884 -2.370 1.00 98.31 109 ALA A CA 1
ATOM 866 C C . ALA A 1 109 ? 1.377 -13.459 -2.104 1.00 98.31 109 ALA A C 1
ATOM 868 O O . ALA A 1 109 ? 0.720 -13.227 -1.091 1.00 98.31 109 ALA A O 1
ATOM 869 N N . TRP A 1 110 ? 1.611 -12.536 -3.037 1.00 98.38 110 TRP A N 1
ATOM 870 C CA . TRP A 1 110 ? 1.187 -11.137 -2.948 1.00 98.38 110 TRP A CA 1
ATOM 871 C C . TRP A 1 110 ? -0.328 -11.007 -2.808 1.00 98.38 110 TRP A C 1
ATOM 873 O O . TRP A 1 110 ? -0.829 -10.471 -1.819 1.00 98.38 110 TRP A O 1
ATOM 883 N N . ASN A 1 111 ? -1.077 -11.598 -3.743 1.00 98.62 111 ASN A N 1
ATOM 884 C CA . ASN A 1 111 ? -2.533 -11.480 -3.769 1.00 98.62 111 ASN A CA 1
ATOM 885 C C . ASN A 1 111 ? -3.215 -12.269 -2.640 1.00 98.62 111 ASN A C 1
ATOM 887 O O . ASN A 1 111 ? -4.229 -11.813 -2.110 1.00 98.62 111 ASN A O 1
ATOM 891 N N . VAL A 1 112 ? -2.674 -13.423 -2.227 1.00 98.69 112 VAL A N 1
ATOM 892 C CA . VAL A 1 112 ? -3.216 -14.189 -1.090 1.00 98.69 112 VAL A CA 1
ATOM 893 C C . VAL A 1 112 ? -3.017 -13.428 0.215 1.00 98.69 112 VAL A C 1
ATOM 895 O O . VAL A 1 112 ? -3.968 -13.302 0.985 1.00 98.69 112 VAL A O 1
ATOM 898 N N . VAL A 1 113 ? -1.823 -12.878 0.460 1.00 98.62 113 VAL A N 1
ATOM 899 C CA . VAL A 1 113 ? -1.573 -12.054 1.653 1.00 98.62 113 VAL A CA 1
ATOM 900 C C . VAL A 1 113 ? -2.499 -10.837 1.655 1.00 98.62 113 VAL A C 1
ATOM 902 O O . VAL A 1 113 ? -3.145 -10.567 2.669 1.00 98.62 113 VAL A O 1
ATOM 905 N N . ALA A 1 114 ? -2.644 -10.159 0.515 1.00 98.56 114 ALA A N 1
ATOM 906 C CA . ALA A 1 114 ? -3.551 -9.027 0.365 1.00 98.56 114 ALA A CA 1
ATOM 907 C C . ALA A 1 114 ? -5.009 -9.388 0.699 1.00 98.56 114 ALA A C 1
ATOM 909 O O . ALA A 1 114 ? -5.659 -8.710 1.501 1.00 98.56 114 ALA A O 1
ATOM 910 N N . ALA A 1 115 ? -5.506 -10.491 0.133 1.00 98.81 115 ALA A N 1
ATOM 911 C CA . ALA A 1 115 ? -6.859 -10.979 0.366 1.00 98.81 115 ALA A CA 1
ATOM 912 C C . ALA A 1 115 ? -7.081 -11.368 1.834 1.00 98.81 115 ALA A C 1
ATOM 914 O O . ALA A 1 115 ? -8.102 -10.999 2.412 1.00 98.81 115 ALA A O 1
ATOM 915 N N . VAL A 1 116 ? -6.124 -12.055 2.467 1.00 98.81 116 VAL A N 1
ATOM 916 C CA . VAL A 1 116 ? -6.207 -12.423 3.889 1.00 98.81 116 VAL A CA 1
ATOM 917 C C . VAL A 1 116 ? -6.283 -11.179 4.771 1.00 98.81 116 VAL A C 1
ATOM 919 O O . VAL A 1 116 ? -7.155 -11.113 5.635 1.00 98.81 116 VAL A O 1
ATOM 922 N N . LEU A 1 117 ? -5.429 -10.176 4.540 1.00 98.75 117 LEU A N 1
ATOM 923 C CA . LEU A 1 117 ? -5.456 -8.921 5.299 1.00 98.75 117 LEU A CA 1
ATOM 924 C C . LEU A 1 117 ? -6.800 -8.198 5.139 1.00 98.75 117 LEU A C 1
ATOM 926 O O . LEU A 1 117 ? -7.409 -7.798 6.135 1.00 98.75 117 LEU A O 1
ATOM 930 N N . LEU A 1 118 ? -7.287 -8.076 3.901 1.00 98.75 118 LEU A N 1
ATOM 931 C CA . LEU A 1 118 ? -8.549 -7.404 3.604 1.00 98.75 118 LEU A CA 1
ATOM 932 C C . LEU A 1 118 ? -9.732 -8.119 4.268 1.00 98.75 118 LEU A C 1
ATOM 934 O O . LEU A 1 118 ? -10.508 -7.489 4.989 1.00 98.75 118 LEU A O 1
ATOM 938 N N . LEU A 1 119 ? -9.849 -9.433 4.068 1.00 98.75 119 LEU A N 1
ATOM 939 C CA . LEU A 1 119 ? -10.944 -10.236 4.609 1.00 98.75 119 LEU A CA 1
ATOM 940 C C . LEU A 1 119 ? -10.908 -10.289 6.137 1.00 98.75 119 LEU A C 1
ATOM 942 O O . LEU A 1 119 ? -11.956 -10.149 6.763 1.00 98.75 119 LEU A O 1
ATOM 946 N N . ALA A 1 120 ? -9.728 -10.422 6.750 1.00 98.56 120 ALA A N 1
ATOM 947 C CA . ALA A 1 120 ? -9.586 -10.386 8.204 1.00 98.56 120 ALA A CA 1
ATOM 948 C C . ALA A 1 120 ? -10.022 -9.030 8.777 1.00 98.56 120 ALA A C 1
ATOM 950 O O . ALA A 1 120 ? -10.769 -8.977 9.755 1.00 98.56 120 ALA A O 1
ATOM 951 N N . GLY A 1 121 ? -9.610 -7.929 8.142 1.00 98.25 121 GLY A N 1
ATOM 952 C CA . GLY A 1 121 ? -10.027 -6.586 8.534 1.00 98.25 121 GLY A CA 1
ATOM 953 C C . GLY A 1 121 ? -11.537 -6.370 8.391 1.00 98.25 121 GLY A C 1
ATOM 954 O O . GLY A 1 121 ? -12.173 -5.858 9.314 1.00 98.25 121 GLY A O 1
ATOM 955 N N . MET A 1 122 ? -12.131 -6.806 7.275 1.00 98.31 122 MET A N 1
ATOM 956 C CA . MET A 1 122 ? -13.578 -6.728 7.039 1.00 98.31 122 MET A CA 1
ATOM 957 C C . MET A 1 122 ? -14.368 -7.577 8.036 1.00 98.31 122 MET A C 1
ATOM 959 O O . MET A 1 122 ? -15.333 -7.089 8.624 1.00 98.31 122 MET A O 1
ATOM 963 N N . ALA A 1 123 ? -13.947 -8.822 8.266 1.00 97.88 123 ALA A N 1
ATOM 964 C CA . ALA A 1 123 ? -14.576 -9.711 9.234 1.00 97.88 123 ALA A CA 1
ATOM 965 C C . ALA A 1 123 ? -14.534 -9.099 10.636 1.00 97.88 123 ALA A C 1
ATOM 967 O O . ALA A 1 123 ? -15.563 -9.015 11.304 1.00 97.88 123 ALA A O 1
ATOM 968 N N . TRP A 1 124 ? -13.377 -8.584 11.061 1.00 97.25 124 TRP A N 1
ATOM 969 C CA . TRP A 1 124 ? -13.253 -7.941 12.365 1.00 97.25 124 TRP A CA 1
ATOM 970 C C . TRP A 1 124 ? -14.138 -6.693 12.472 1.00 97.25 124 TRP A C 1
ATOM 972 O O . TRP A 1 124 ? -14.837 -6.518 13.470 1.00 97.25 124 TRP A O 1
ATOM 982 N N . TRP A 1 125 ? -14.179 -5.850 11.438 1.00 96.31 125 TRP A N 1
ATOM 983 C CA . TRP A 1 125 ? -15.060 -4.681 11.403 1.00 96.31 125 TRP A CA 1
ATOM 984 C C . TRP A 1 125 ? -16.539 -5.051 11.567 1.00 96.31 125 TRP A C 1
ATOM 986 O O . TRP A 1 125 ? -17.248 -4.429 12.361 1.00 96.31 125 TRP A O 1
ATOM 996 N N . VAL A 1 126 ? -17.000 -6.079 10.852 1.00 96.38 126 VAL A N 1
ATOM 997 C CA . VAL A 1 126 ? -18.378 -6.579 10.958 1.00 96.38 126 VAL A CA 1
ATOM 998 C C . VAL A 1 126 ? -18.641 -7.135 12.356 1.00 96.38 126 VAL A C 1
ATOM 1000 O O . VAL A 1 126 ? -19.625 -6.748 12.983 1.00 96.38 126 VAL A O 1
ATOM 1003 N N . LEU A 1 127 ? -17.744 -7.969 12.887 1.00 94.62 127 LEU A N 1
ATOM 1004 C CA . LEU A 1 127 ? -17.883 -8.548 14.226 1.00 94.62 127 LEU A CA 1
ATOM 1005 C C . LEU A 1 127 ? -17.989 -7.473 15.312 1.00 94.62 127 LEU A C 1
ATOM 1007 O O . LEU A 1 127 ? -18.830 -7.596 16.201 1.00 94.62 127 LEU A O 1
ATOM 1011 N N . MET A 1 128 ? -17.200 -6.398 15.218 1.00 92.62 128 MET A N 1
ATOM 1012 C CA . MET A 1 128 ? -17.300 -5.266 16.144 1.00 92.62 128 MET A CA 1
ATOM 1013 C C . MET A 1 128 ? -18.659 -4.570 16.073 1.00 92.62 128 MET A C 1
ATOM 1015 O O . MET A 1 128 ? -19.175 -4.159 17.105 1.00 92.62 128 MET A O 1
ATOM 1019 N N . ARG A 1 129 ? -19.244 -4.421 14.879 1.00 86.69 129 ARG A N 1
ATOM 1020 C CA . ARG A 1 129 ? -20.566 -3.795 14.731 1.00 86.69 129 ARG A CA 1
ATOM 1021 C C . ARG A 1 129 ? -21.692 -4.669 15.271 1.00 86.69 129 ARG A C 1
ATOM 1023 O O . ARG A 1 129 ? -22.641 -4.136 15.824 1.00 86.69 129 ARG A O 1
ATOM 1030 N N . VAL A 1 130 ? -21.572 -5.989 15.147 1.00 83.56 130 VAL A N 1
ATOM 1031 C CA . VAL A 1 130 ? -22.575 -6.937 15.657 1.00 83.56 130 VAL A CA 1
ATOM 1032 C C . VAL A 1 130 ? -22.565 -7.013 17.191 1.00 83.56 130 VAL A C 1
ATOM 1034 O O . VAL A 1 130 ? -23.619 -7.166 17.796 1.00 83.56 130 VAL A O 1
ATOM 1037 N N . HIS A 1 131 ? -21.404 -6.856 17.835 1.00 69.44 131 HIS A N 1
ATOM 1038 C CA . HIS A 1 131 ? -21.267 -6.935 19.300 1.00 69.44 131 HIS A CA 1
ATOM 1039 C C . HIS A 1 131 ? -21.531 -5.609 20.042 1.00 69.44 131 HIS A C 1
ATOM 1041 O O . HIS A 1 131 ? -21.362 -5.551 21.258 1.00 69.44 131 HIS A O 1
ATOM 1047 N N . HIS A 1 132 ? -21.970 -4.560 19.341 1.00 59.38 132 HIS A N 1
ATOM 1048 C CA . HIS A 1 132 ? -22.494 -3.333 19.945 1.00 59.38 132 HIS A CA 1
ATOM 1049 C C . HIS A 1 132 ? -23.982 -3.165 19.592 1.00 59.38 132 HIS A C 1
ATOM 1051 O O . HIS A 1 132 ? -24.304 -2.326 18.750 1.00 59.38 132 HIS A O 1
ATOM 1057 N N . PRO A 1 133 ? -24.897 -3.958 20.188 1.00 50.69 133 PRO A N 1
ATOM 1058 C CA . PRO A 1 133 ? -26.296 -3.558 20.241 1.00 50.69 133 PRO A CA 1
ATOM 1059 C C . PRO A 1 133 ? -26.367 -2.248 21.033 1.00 50.69 133 PRO A C 1
ATOM 1061 O O . PRO A 1 133 ? -25.620 -2.067 21.994 1.00 50.69 133 PRO A O 1
ATOM 1064 N N . GLU A 1 134 ? -27.196 -1.312 20.585 1.00 54.84 134 GLU A N 1
ATOM 1065 C CA . GLU A 1 134 ? -27.412 -0.054 21.293 1.00 54.84 134 GLU A CA 1
ATOM 1066 C C . GLU A 1 134 ? -27.755 -0.334 22.763 1.00 54.84 134 GLU A C 1
ATOM 1068 O O . GLU A 1 134 ? -28.622 -1.164 23.047 1.00 54.84 134 GLU A O 1
ATOM 1073 N N . ASP A 1 135 ? -27.063 0.334 23.693 1.00 43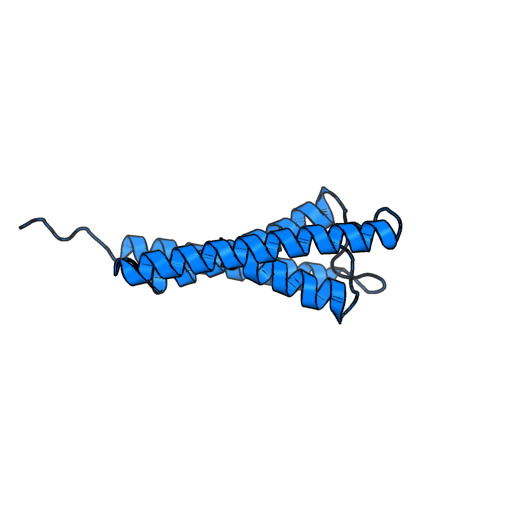.97 135 ASP A N 1
ATOM 1074 C CA . ASP A 1 135 ? -27.550 0.431 25.069 1.00 43.97 135 ASP A CA 1
ATOM 1075 C C . ASP A 1 135 ? -28.976 1.002 24.991 1.00 43.97 135 ASP A C 1
ATOM 1077 O O . ASP A 1 135 ? -29.158 2.053 24.361 1.00 43.97 135 ASP A O 1
ATOM 1081 N N . PRO A 1 136 ? -30.000 0.355 25.578 1.00 48.69 136 PRO A N 1
ATOM 1082 C CA . PRO A 1 136 ? -31.301 0.991 25.684 1.00 48.69 136 PRO A CA 1
ATOM 1083 C C . PRO A 1 136 ? -31.110 2.301 26.457 1.00 48.69 136 PRO A C 1
ATOM 1085 O O . PRO A 1 136 ? -30.527 2.308 27.543 1.00 48.69 136 PRO A O 1
ATOM 1088 N N . ALA A 1 137 ? -31.539 3.410 25.851 1.00 44.78 137 ALA A N 1
ATOM 1089 C CA . ALA A 1 137 ? -31.461 4.737 26.452 1.00 44.78 137 ALA A CA 1
ATOM 1090 C C . ALA A 1 137 ? -32.084 4.738 27.868 1.00 44.78 137 ALA A C 1
ATOM 1092 O O . ALA A 1 137 ? -33.060 4.011 28.082 1.00 44.78 137 ALA A O 1
ATOM 1093 N N . PRO A 1 138 ? -31.524 5.515 28.818 1.00 58.41 138 PRO A N 1
ATOM 1094 C CA . PRO A 1 138 ? -32.049 5.612 30.179 1.00 58.41 138 PRO A CA 1
ATOM 1095 C C . PRO A 1 138 ? -33.468 6.188 30.237 1.00 58.41 138 PRO A C 1
ATOM 1097 O O . PRO A 1 138 ? -33.814 7.024 29.368 1.00 58.41 138 PRO A O 1
#

Sequence (138 aa):
MLGLGAVAFIDEVVFHQLLHWHHFYDRSTSGVGLVSDGLFHAFSWFATVASLLMVGSLRRERAFRVAAFAAGWLIGAGFFQLYDGLVQHKLLNLHQIRYGVSLMPYDLAWNVVAAVLLLAGMAWWVLMRVHHPEDPAP